Protein AF-A0A820NPX2-F1 (afdb_monomer_lite)

Structure (mmCIF, N/CA/C/O backbone):
data_AF-A0A820NPX2-F1
#
_entry.id   AF-A0A820NPX2-F1
#
loop_
_atom_site.group_PDB
_atom_site.id
_atom_site.type_symbol
_atom_site.label_atom_id
_atom_site.label_alt_id
_atom_site.label_comp_id
_atom_site.label_asym_id
_atom_site.label_entity_id
_atom_site.label_seq_id
_atom_site.pdbx_PDB_ins_code
_atom_site.Cartn_x
_atom_site.Cartn_y
_atom_site.Cartn_z
_atom_site.occupancy
_atom_site.B_iso_or_equiv
_atom_site.auth_seq_id
_atom_site.auth_comp_id
_atom_site.auth_asym_id
_atom_site.auth_atom_id
_atom_site.pdbx_PDB_model_num
ATOM 1 N N . ASN A 1 1 ? 6.666 26.704 -26.214 1.00 45.22 1 ASN A N 1
ATOM 2 C CA . ASN A 1 1 ? 6.134 25.752 -25.220 1.00 45.22 1 ASN A CA 1
ATOM 3 C C . ASN A 1 1 ? 7.301 25.053 -24.553 1.00 45.22 1 ASN A C 1
ATOM 5 O O . ASN A 1 1 ? 7.850 24.128 -25.133 1.00 45.22 1 ASN A O 1
ATOM 9 N N . PHE A 1 2 ? 7.759 25.578 -23.415 1.00 45.62 2 PHE A N 1
ATOM 10 C CA . PHE A 1 2 ? 8.745 24.890 -22.583 1.00 45.62 2 PHE A CA 1
ATOM 11 C C . PHE A 1 2 ? 7.984 23.831 -21.792 1.00 45.62 2 PHE A C 1
ATOM 13 O O . PHE A 1 2 ? 7.270 24.177 -20.856 1.00 45.62 2 PHE A O 1
ATOM 20 N N . ILE A 1 3 ? 8.093 22.574 -22.220 1.00 51.88 3 ILE A N 1
ATOM 21 C CA . ILE A 1 3 ? 7.726 21.430 -21.384 1.00 51.88 3 ILE A CA 1
ATOM 22 C C . ILE A 1 3 ? 8.635 21.527 -20.160 1.00 51.88 3 ILE A C 1
ATOM 24 O O . ILE A 1 3 ? 9.859 21.629 -20.308 1.00 51.88 3 ILE A O 1
ATOM 28 N N . SER A 1 4 ? 8.053 21.623 -18.966 1.00 59.66 4 SER A N 1
ATOM 29 C CA . SER A 1 4 ? 8.879 21.729 -17.762 1.00 59.66 4 SER A CA 1
ATOM 30 C C . SER A 1 4 ? 9.657 20.422 -17.602 1.00 59.66 4 SER A C 1
ATOM 32 O O . SER A 1 4 ? 9.146 19.352 -17.919 1.00 59.66 4 SER A O 1
ATOM 34 N N . THR A 1 5 ? 10.887 20.468 -17.096 1.00 59.00 5 THR A N 1
ATOM 35 C CA . THR A 1 5 ? 11.723 19.271 -16.888 1.00 59.00 5 THR A CA 1
ATOM 36 C C . THR A 1 5 ? 11.012 18.180 -16.075 1.00 59.00 5 THR A C 1
ATOM 38 O O . THR A 1 5 ? 11.326 17.003 -16.223 1.00 59.00 5 THR A O 1
ATOM 41 N N . ASN A 1 6 ? 10.022 18.562 -15.261 1.00 60.56 6 ASN A N 1
ATOM 42 C CA . ASN A 1 6 ? 9.183 17.648 -14.495 1.00 60.56 6 ASN A CA 1
ATOM 43 C C . ASN A 1 6 ? 8.209 16.846 -15.373 1.00 60.56 6 ASN A C 1
ATOM 45 O O . ASN A 1 6 ? 7.972 15.685 -15.079 1.00 60.56 6 ASN A O 1
ATOM 49 N N . GLU A 1 7 ? 7.670 17.413 -16.454 1.00 63.53 7 GLU A N 1
ATOM 50 C CA . GLU A 1 7 ? 6.720 16.712 -17.336 1.00 63.53 7 GLU A CA 1
ATOM 51 C C . GLU A 1 7 ? 7.394 15.566 -18.105 1.00 63.53 7 GLU A C 1
ATOM 53 O O . GLU A 1 7 ? 6.842 14.472 -18.160 1.00 63.53 7 GLU A O 1
ATOM 58 N N . ILE A 1 8 ? 8.627 15.769 -18.587 1.00 65.81 8 ILE A N 1
ATOM 59 C CA . ILE A 1 8 ? 9.428 14.715 -19.246 1.00 65.81 8 ILE A CA 1
ATOM 60 C C . ILE A 1 8 ? 9.759 13.584 -18.261 1.00 65.81 8 ILE A C 1
ATOM 62 O O . ILE A 1 8 ? 9.750 12.407 -18.619 1.00 65.81 8 ILE A O 1
ATOM 66 N N . LEU A 1 9 ? 10.044 13.936 -17.002 1.00 66.44 9 LEU A N 1
ATOM 67 C CA . LEU A 1 9 ? 10.289 12.957 -15.945 1.00 66.44 9 LEU A CA 1
ATOM 68 C C . LEU A 1 9 ? 9.032 12.135 -15.639 1.00 66.44 9 LEU A C 1
ATOM 70 O O . LEU A 1 9 ? 9.148 10.929 -15.465 1.00 66.44 9 LEU A O 1
ATOM 74 N N . TYR A 1 10 ? 7.845 12.742 -15.600 1.00 68.81 10 TYR A N 1
ATOM 75 C CA . TYR A 1 10 ? 6.609 11.992 -15.361 1.00 68.81 10 TYR A CA 1
ATOM 76 C C . TYR A 1 10 ? 6.243 11.070 -16.528 1.00 68.81 10 TYR A C 1
ATOM 78 O O . TYR A 1 10 ? 5.823 9.945 -16.281 1.00 68.81 10 TYR A O 1
ATOM 86 N N . GLU A 1 11 ? 6.475 11.490 -17.773 1.00 70.38 11 GLU A N 1
ATOM 87 C CA . GLU A 1 11 ? 6.204 10.669 -18.961 1.00 70.38 11 GLU A CA 1
ATOM 88 C C . GLU A 1 11 ? 7.077 9.402 -18.997 1.00 70.38 11 GLU A C 1
ATOM 90 O O . GLU A 1 11 ? 6.559 8.292 -19.109 1.00 70.38 11 GLU A O 1
ATOM 95 N N . TYR A 1 12 ? 8.391 9.539 -18.777 1.00 71.12 12 TYR A N 1
ATOM 96 C CA . TYR A 1 12 ? 9.297 8.384 -18.708 1.00 71.12 12 TYR A CA 1
ATOM 97 C C . TYR A 1 12 ? 8.956 7.439 -17.549 1.00 71.12 12 TYR A C 1
ATOM 99 O O . TYR A 1 12 ? 9.181 6.232 -17.608 1.00 71.12 12 TYR A O 1
ATOM 107 N N . VAL A 1 13 ? 8.419 7.979 -16.459 1.00 71.44 13 VAL A N 1
ATOM 108 C CA . VAL A 1 13 ? 8.128 7.182 -15.273 1.00 71.44 13 VAL A CA 1
ATOM 109 C C . VAL A 1 13 ? 6.762 6.485 -15.355 1.00 71.44 13 VAL A C 1
ATOM 111 O O . VAL A 1 13 ? 6.620 5.366 -14.852 1.00 71.44 13 VAL A O 1
ATOM 114 N N . ASP A 1 14 ? 5.793 7.047 -16.080 1.00 80.56 14 ASP A N 1
ATOM 115 C CA . ASP A 1 14 ? 4.558 6.339 -16.438 1.00 80.56 14 ASP A CA 1
ATOM 116 C C . ASP A 1 14 ? 4.869 5.075 -17.276 1.00 80.56 14 ASP A C 1
ATOM 118 O O . ASP A 1 14 ? 4.277 4.015 -17.035 1.00 80.56 14 ASP A O 1
ATOM 122 N N . GLU A 1 15 ? 5.868 5.122 -18.171 1.00 84.06 15 GLU A N 1
ATOM 123 C CA . GLU A 1 15 ? 6.341 3.945 -18.927 1.00 84.06 15 GLU A CA 1
ATOM 124 C C . GLU A 1 15 ? 6.928 2.846 -18.029 1.00 84.06 15 GLU A C 1
ATOM 126 O O . GLU A 1 15 ? 6.789 1.655 -18.321 1.00 84.06 15 GLU A O 1
ATOM 131 N N . LEU A 1 16 ? 7.554 3.223 -16.911 1.00 86.75 16 LEU A N 1
ATOM 132 C CA . LEU A 1 16 ? 8.150 2.276 -15.964 1.00 86.75 16 LEU A CA 1
ATOM 133 C C . LEU A 1 16 ? 7.138 1.677 -14.981 1.00 86.75 16 LEU A C 1
ATOM 135 O O . LEU A 1 16 ? 7.416 0.652 -14.350 1.00 86.75 16 LEU A O 1
ATOM 139 N N . THR A 1 17 ? 5.953 2.274 -14.864 1.00 91.25 17 THR A N 1
ATOM 140 C CA . THR A 1 17 ? 4.945 1.880 -13.872 1.00 91.25 17 THR A CA 1
ATOM 141 C C . THR A 1 17 ? 4.537 0.400 -13.961 1.00 91.25 17 THR A C 1
ATOM 143 O O . THR A 1 17 ? 4.468 -0.239 -12.910 1.00 91.25 17 THR A O 1
ATOM 146 N N . PRO A 1 18 ? 4.341 -0.221 -15.145 1.00 95.31 18 PRO A N 1
ATOM 147 C CA . PRO A 1 18 ? 4.048 -1.655 -15.236 1.00 95.31 18 PRO A CA 1
ATOM 148 C C . PRO A 1 18 ? 5.120 -2.544 -14.592 1.00 95.31 18 PRO A C 1
ATOM 150 O O . PRO A 1 18 ? 4.787 -3.522 -13.923 1.00 95.31 18 PRO A O 1
ATOM 153 N N . PHE A 1 19 ? 6.400 -2.192 -14.748 1.00 95.69 19 PHE A N 1
ATOM 154 C CA . PHE A 1 19 ? 7.512 -2.949 -14.168 1.00 95.69 19 PHE A CA 1
ATOM 155 C C . PHE A 1 19 ? 7.578 -2.777 -12.650 1.00 95.69 19 PHE A C 1
ATOM 157 O O . PHE A 1 19 ? 7.831 -3.741 -11.931 1.00 95.69 19 PHE A O 1
ATOM 164 N N . LEU A 1 20 ? 7.289 -1.573 -12.147 1.00 95.44 20 LEU A N 1
ATOM 165 C CA . LEU A 1 20 ? 7.176 -1.321 -10.708 1.00 95.44 20 LEU A CA 1
ATOM 166 C C . LEU A 1 20 ? 6.012 -2.107 -10.094 1.00 95.44 20 LEU A C 1
ATOM 168 O O . LEU A 1 20 ? 6.165 -2.727 -9.046 1.00 95.44 20 LEU A O 1
ATOM 172 N N . VAL A 1 21 ? 4.869 -2.147 -10.779 1.00 97.38 21 VAL A N 1
ATOM 173 C CA . VAL A 1 21 ? 3.705 -2.941 -10.371 1.00 97.38 21 VAL A CA 1
ATOM 174 C C . VAL A 1 21 ? 4.022 -4.438 -10.365 1.00 97.38 21 VAL A C 1
ATOM 176 O O . VAL A 1 21 ? 3.612 -5.149 -9.448 1.00 97.38 21 VAL A O 1
ATOM 179 N N . GLN A 1 22 ? 4.782 -4.930 -11.344 1.00 97.69 22 GLN A N 1
ATOM 180 C CA . GLN A 1 22 ? 5.257 -6.313 -11.349 1.00 97.69 22 GLN A CA 1
ATOM 181 C C . GLN A 1 22 ? 6.190 -6.593 -10.161 1.00 97.69 22 GLN A C 1
ATOM 183 O O . GLN A 1 22 ? 6.047 -7.626 -9.505 1.00 97.69 22 GLN A O 1
ATOM 188 N N . ALA A 1 23 ? 7.095 -5.663 -9.850 1.00 98.06 23 ALA A N 1
ATOM 189 C CA . ALA A 1 23 ? 8.059 -5.781 -8.759 1.00 98.06 23 ALA A CA 1
ATOM 190 C C . ALA A 1 23 ? 7.417 -5.840 -7.359 1.00 98.06 23 ALA A C 1
ATOM 192 O O . ALA A 1 23 ? 8.061 -6.308 -6.422 1.00 98.06 23 ALA A O 1
ATOM 193 N N . LEU A 1 24 ? 6.139 -5.467 -7.205 1.00 98.31 24 LEU A N 1
ATOM 194 C CA . LEU A 1 24 ? 5.373 -5.723 -5.974 1.00 98.31 24 LEU A CA 1
ATOM 195 C C . LEU A 1 24 ? 5.217 -7.219 -5.659 1.00 98.31 24 LEU A C 1
ATOM 197 O O . LEU A 1 24 ? 4.908 -7.565 -4.528 1.00 98.31 24 LEU A O 1
ATOM 201 N N . ASN A 1 25 ? 5.441 -8.108 -6.629 1.00 97.75 25 ASN A N 1
ATOM 202 C CA . ASN A 1 25 ? 5.366 -9.561 -6.451 1.00 97.75 25 ASN A CA 1
ATOM 203 C C . ASN A 1 25 ? 6.749 -10.228 -6.461 1.00 97.75 25 ASN A C 1
ATOM 205 O O . ASN A 1 25 ? 6.849 -11.445 -6.617 1.00 97.75 25 ASN A O 1
ATOM 209 N N . ASP A 1 26 ? 7.826 -9.447 -6.343 1.00 98.44 26 ASP A N 1
ATOM 210 C CA . ASP A 1 26 ? 9.179 -9.991 -6.329 1.00 98.44 26 ASP A CA 1
ATOM 211 C C . ASP A 1 26 ? 9.412 -10.873 -5.090 1.00 98.44 26 ASP A C 1
ATOM 213 O O . ASP A 1 26 ? 8.884 -10.619 -4.003 1.00 98.44 26 ASP A O 1
ATOM 217 N N . THR A 1 27 ? 10.226 -11.917 -5.234 1.00 97.38 27 THR A N 1
ATOM 218 C CA . THR A 1 27 ? 10.553 -12.830 -4.131 1.00 97.38 27 THR A CA 1
ATOM 219 C C . THR A 1 27 ? 11.389 -12.142 -3.050 1.00 97.38 27 THR A C 1
ATOM 221 O O . THR 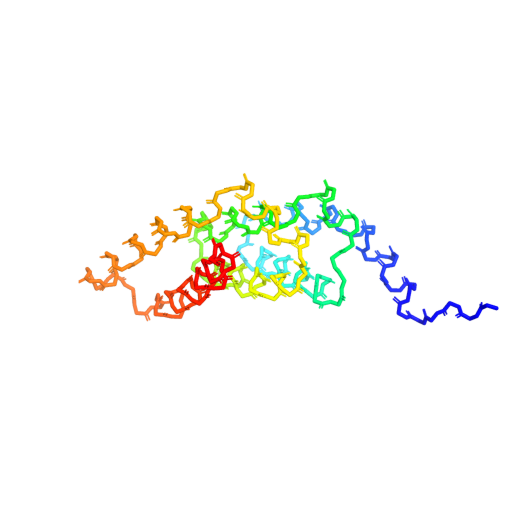A 1 27 ? 11.312 -12.508 -1.876 1.00 97.38 27 THR A O 1
ATOM 224 N N . ILE A 1 28 ? 12.141 -11.103 -3.415 1.00 97.88 28 ILE A N 1
ATOM 225 C CA . ILE A 1 28 ? 13.003 -10.336 -2.526 1.00 97.88 28 ILE A CA 1
ATOM 226 C C . ILE A 1 28 ? 12.204 -9.173 -1.929 1.00 97.88 28 ILE A C 1
ATOM 228 O O . ILE A 1 28 ? 11.849 -8.214 -2.614 1.00 97.88 28 ILE A O 1
ATOM 232 N N . SER A 1 29 ? 11.997 -9.199 -0.610 1.00 97.69 29 SER A N 1
ATOM 233 C CA . SER A 1 29 ? 11.268 -8.150 0.124 1.00 97.69 29 SER A CA 1
ATOM 234 C C . SER A 1 29 ? 11.843 -6.754 -0.091 1.00 97.69 29 SER A C 1
ATOM 236 O O . SER A 1 29 ? 11.095 -5.798 -0.268 1.00 97.69 29 SER A O 1
ATOM 238 N N . LYS A 1 30 ? 13.172 -6.632 -0.189 1.00 97.75 30 LYS A N 1
ATOM 239 C CA . LYS A 1 30 ? 13.826 -5.358 -0.506 1.00 97.75 30 LYS A CA 1
ATOM 240 C C . LYS A 1 30 ? 13.373 -4.793 -1.855 1.00 97.75 30 LYS A C 1
ATOM 242 O O . LYS A 1 30 ? 13.174 -3.586 -1.941 1.00 97.75 30 LYS A O 1
ATOM 247 N N . ILE A 1 31 ? 13.190 -5.626 -2.882 1.00 97.88 31 ILE A N 1
ATOM 248 C CA . ILE A 1 31 ? 12.697 -5.174 -4.192 1.00 97.88 31 ILE A CA 1
ATOM 249 C C . ILE A 1 31 ? 11.253 -4.687 -4.060 1.00 97.88 31 ILE A C 1
ATOM 251 O O . ILE A 1 31 ? 10.957 -3.576 -4.500 1.00 97.88 31 ILE A O 1
ATOM 255 N N . ARG A 1 32 ? 10.395 -5.437 -3.356 1.00 98.31 32 ARG A N 1
ATOM 256 C CA . ARG A 1 32 ? 9.012 -5.016 -3.080 1.00 98.31 32 ARG A CA 1
ATOM 257 C C . ARG A 1 32 ? 8.953 -3.677 -2.341 1.00 98.31 32 ARG A C 1
ATOM 259 O O . ARG A 1 32 ? 8.261 -2.769 -2.787 1.00 98.31 32 ARG A O 1
ATOM 266 N N . SER A 1 33 ? 9.749 -3.489 -1.285 1.00 97.69 33 SER A N 1
ATOM 267 C CA . SER A 1 33 ? 9.851 -2.209 -0.565 1.00 97.69 33 SER A CA 1
ATOM 268 C C . SER A 1 33 ? 10.278 -1.045 -1.464 1.00 97.69 33 SER A C 1
ATOM 270 O O . SER A 1 33 ? 9.798 0.075 -1.287 1.00 97.69 33 SER A O 1
ATOM 272 N N . HIS A 1 34 ? 11.200 -1.276 -2.406 1.00 96.94 34 HIS A N 1
ATOM 273 C CA . HIS A 1 34 ? 11.613 -0.234 -3.351 1.00 96.94 34 HIS A CA 1
ATOM 274 C C . HIS A 1 34 ? 10.482 0.077 -4.327 1.00 96.94 34 HIS A C 1
ATOM 276 O O . HIS A 1 34 ? 10.180 1.248 -4.524 1.00 96.94 34 HIS A O 1
ATOM 282 N N . ALA A 1 35 ? 9.805 -0.942 -4.859 1.00 97.50 35 ALA A N 1
ATOM 283 C CA . ALA A 1 35 ? 8.656 -0.765 -5.737 1.00 97.50 35 ALA A CA 1
ATOM 284 C C . ALA A 1 35 ? 7.534 0.042 -5.061 1.00 97.50 35 ALA A C 1
ATOM 286 O O . ALA A 1 35 ? 7.072 1.027 -5.634 1.00 97.50 35 ALA A O 1
ATOM 287 N N . VAL A 1 36 ? 7.167 -0.305 -3.821 1.00 98.06 36 VAL A N 1
ATOM 288 C CA . VAL A 1 36 ? 6.187 0.440 -3.009 1.00 98.06 36 VAL A CA 1
ATOM 289 C C . VAL A 1 36 ? 6.589 1.910 -2.871 1.00 98.06 36 VAL A C 1
ATOM 291 O O . VAL A 1 36 ? 5.805 2.800 -3.197 1.00 98.06 36 VAL A O 1
ATOM 294 N N . ASN A 1 37 ? 7.824 2.185 -2.440 1.00 95.31 37 ASN A N 1
ATOM 295 C CA . ASN A 1 37 ? 8.296 3.557 -2.243 1.00 95.31 37 ASN A CA 1
ATOM 296 C C . ASN A 1 37 ? 8.366 4.351 -3.548 1.00 95.31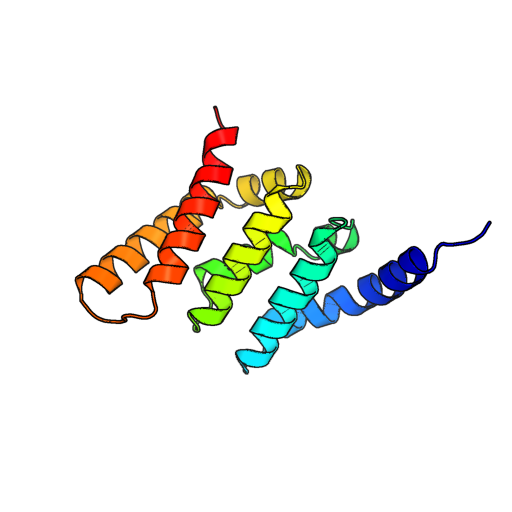 37 ASN A C 1
ATOM 298 O O . ASN A 1 37 ? 8.010 5.529 -3.566 1.00 95.31 37 ASN A O 1
ATOM 302 N N . THR A 1 38 ? 8.816 3.728 -4.639 1.00 93.75 38 THR A N 1
ATOM 303 C CA . THR A 1 38 ? 8.858 4.381 -5.946 1.00 93.75 38 THR A CA 1
ATOM 304 C C . THR A 1 38 ? 7.448 4.721 -6.404 1.00 93.75 38 THR A C 1
ATOM 306 O O . THR A 1 38 ? 7.211 5.880 -6.711 1.00 93.75 38 THR A O 1
ATOM 309 N N . LEU A 1 39 ? 6.495 3.784 -6.357 1.00 94.62 39 LEU A N 1
ATOM 310 C CA . LEU A 1 39 ? 5.090 4.053 -6.693 1.00 94.62 39 LEU A CA 1
ATOM 311 C C . LEU A 1 39 ? 4.497 5.175 -5.829 1.00 94.62 39 LEU A C 1
ATOM 313 O O . LEU A 1 39 ? 3.831 6.070 -6.350 1.00 94.62 39 LEU A O 1
ATOM 317 N N . GLY A 1 40 ? 4.800 5.187 -4.530 1.00 92.81 40 GLY A N 1
ATOM 318 C CA . GLY A 1 40 ? 4.379 6.261 -3.635 1.00 92.81 40 GLY A CA 1
ATOM 319 C C . GLY A 1 40 ? 4.998 7.618 -3.960 1.00 92.81 40 GLY A C 1
ATOM 320 O O . GLY A 1 40 ? 4.325 8.641 -3.858 1.00 92.81 40 GLY A O 1
ATOM 321 N N . PHE A 1 41 ? 6.254 7.649 -4.409 1.00 90.88 41 PHE A N 1
ATOM 322 C CA . PHE A 1 41 ? 6.884 8.875 -4.895 1.00 90.88 41 PHE A CA 1
ATOM 323 C C . PHE A 1 41 ? 6.159 9.436 -6.127 1.00 90.88 41 PHE A C 1
ATOM 325 O O . PHE A 1 41 ? 5.990 10.651 -6.217 1.00 90.88 41 PHE A O 1
ATOM 332 N N . LEU A 1 42 ? 5.673 8.575 -7.027 1.00 88.75 42 LEU A N 1
ATOM 333 C CA . LEU A 1 42 ? 4.887 9.005 -8.193 1.00 88.75 42 LEU A CA 1
ATOM 334 C C . LEU A 1 42 ? 3.545 9.576 -7.765 1.00 88.75 42 LEU A C 1
ATOM 336 O O . LEU A 1 42 ? 3.197 10.703 -8.117 1.00 88.75 42 LEU A O 1
ATOM 340 N N . ALA A 1 43 ? 2.839 8.831 -6.918 1.00 89.50 43 ALA A N 1
ATOM 341 C CA . ALA A 1 43 ? 1.529 9.226 -6.438 1.00 89.50 43 ALA A CA 1
ATOM 342 C C . ALA A 1 43 ? 1.572 10.456 -5.514 1.00 89.50 43 ALA A C 1
ATOM 344 O O . ALA A 1 43 ? 0.554 11.120 -5.344 1.00 89.50 43 ALA A O 1
ATOM 345 N N . ARG A 1 44 ? 2.728 10.814 -4.934 1.00 85.44 44 ARG A N 1
ATOM 346 C CA . ARG A 1 44 ? 2.868 11.976 -4.038 1.00 85.44 44 ARG A CA 1
ATOM 347 C C . ARG A 1 44 ? 2.433 13.284 -4.689 1.00 85.44 44 ARG A C 1
ATOM 349 O O . ARG A 1 44 ? 1.807 14.106 -4.025 1.00 85.44 44 ARG A O 1
ATOM 356 N N . TYR A 1 45 ? 2.817 13.499 -5.943 1.00 81.31 45 TYR A N 1
ATOM 357 C CA . TYR A 1 45 ? 2.554 14.756 -6.643 1.00 81.31 45 TYR A CA 1
ATOM 358 C C . TYR A 1 45 ? 1.272 14.689 -7.464 1.00 81.31 45 TYR A C 1
ATOM 360 O O . TYR A 1 45 ? 0.509 15.652 -7.491 1.00 81.31 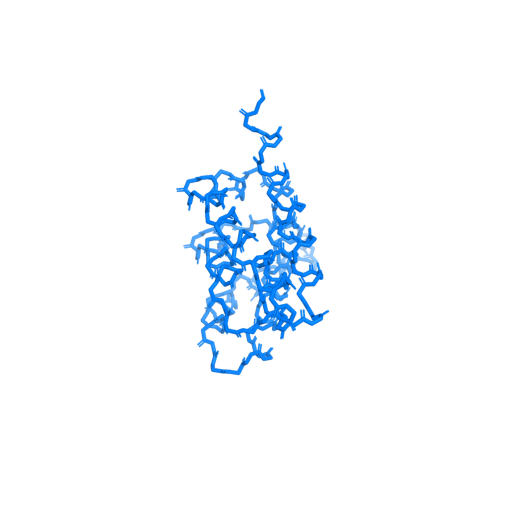45 TYR A O 1
ATOM 368 N N . ARG A 1 46 ? 1.030 13.552 -8.120 1.00 84.38 46 ARG A N 1
ATOM 369 C CA . ARG A 1 46 ? -0.149 13.324 -8.949 1.00 84.38 46 ARG A CA 1
ATOM 370 C C . ARG A 1 46 ? -0.441 11.835 -9.003 1.00 84.38 46 ARG A C 1
ATOM 372 O O . ARG A 1 46 ? 0.416 11.050 -9.399 1.00 84.38 46 ARG A O 1
ATOM 379 N N . LEU A 1 47 ? -1.674 11.459 -8.692 1.00 87.00 47 LEU A N 1
ATOM 380 C CA . LEU A 1 47 ? -2.179 10.146 -9.059 1.00 87.00 47 LEU A CA 1
ATOM 381 C C . LEU A 1 47 ? -2.468 10.150 -10.569 1.00 87.00 47 LEU A C 1
ATOM 383 O O . LEU A 1 47 ? -3.497 10.659 -11.001 1.00 87.00 47 LEU A O 1
ATOM 387 N N . SER A 1 48 ? -1.510 9.707 -11.390 1.00 90.12 48 SER A N 1
ATOM 388 C CA . SER A 1 48 ? -1.689 9.695 -12.846 1.00 90.12 48 SER A CA 1
ATOM 389 C C . SER A 1 48 ? -2.755 8.675 -13.258 1.00 90.12 48 SER A C 1
ATOM 391 O O . SER A 1 48 ? -2.952 7.662 -12.584 1.00 90.12 48 SER A O 1
ATOM 393 N N . GLU A 1 49 ? -3.409 8.912 -14.399 1.00 90.88 49 GLU A N 1
ATOM 394 C CA . GLU A 1 49 ? -4.330 7.940 -15.010 1.00 90.88 49 GLU A CA 1
ATOM 395 C C . GLU A 1 49 ? -3.656 6.576 -15.163 1.00 90.88 49 GLU A C 1
ATOM 397 O O . GLU A 1 49 ? -4.265 5.549 -14.888 1.00 90.88 49 GLU A O 1
ATOM 402 N N . ARG A 1 50 ? -2.355 6.562 -15.479 1.00 92.56 50 ARG A N 1
ATOM 403 C CA . ARG A 1 50 ? -1.580 5.333 -15.603 1.00 92.56 50 ARG A CA 1
ATOM 404 C C . ARG A 1 50 ? -1.501 4.534 -14.302 1.00 92.56 50 ARG A C 1
ATOM 406 O O . ARG A 1 50 ? -1.628 3.310 -14.333 1.00 92.56 50 ARG A O 1
ATOM 413 N N . LEU A 1 51 ? -1.302 5.200 -13.162 1.00 93.69 51 LEU A N 1
ATOM 414 C CA . LEU A 1 51 ? -1.304 4.539 -11.852 1.00 93.69 51 LEU A CA 1
ATOM 415 C C . LEU A 1 51 ? -2.689 3.947 -11.528 1.00 93.69 51 LEU A C 1
ATOM 417 O O . LEU A 1 51 ? -2.769 2.863 -10.949 1.00 93.69 51 LEU A O 1
ATOM 421 N N . ILE A 1 52 ? -3.762 4.636 -11.928 1.00 94.94 52 ILE A N 1
ATOM 422 C CA . ILE A 1 52 ? -5.153 4.198 -11.732 1.00 94.94 52 ILE A CA 1
ATOM 423 C C . ILE A 1 52 ? -5.476 2.998 -12.630 1.00 94.94 52 ILE A C 1
ATOM 425 O O . ILE A 1 52 ? -5.938 1.973 -12.141 1.00 94.94 52 ILE A O 1
ATOM 429 N N . GLU A 1 53 ? -5.164 3.069 -13.926 1.00 95.12 53 GLU A N 1
ATOM 430 C CA . GLU A 1 53 ? -5.350 1.967 -14.883 1.00 95.12 53 GLU A CA 1
ATOM 431 C C . GLU A 1 53 ? -4.654 0.679 -14.431 1.00 95.12 53 GLU A C 1
ATOM 433 O O . GLU A 1 53 ? -5.165 -0.428 -14.618 1.00 95.12 53 GLU A O 1
ATOM 438 N N . LEU A 1 54 ? -3.470 0.822 -13.831 1.00 96.50 54 LEU A N 1
ATOM 439 C CA . LEU A 1 54 ? -2.676 -0.290 -13.318 1.00 96.50 54 LEU A CA 1
ATOM 440 C C . LEU A 1 54 ? -3.067 -0.720 -11.899 1.00 96.50 54 LEU A C 1
ATOM 442 O O . LEU A 1 54 ? -2.439 -1.634 -11.352 1.00 96.50 54 LEU A O 1
ATOM 446 N N . LYS A 1 55 ? -4.120 -0.122 -11.334 1.00 97.38 55 LYS A N 1
ATOM 447 C CA . LYS A 1 55 ? -4.701 -0.463 -10.032 1.00 97.38 55 LYS A CA 1
ATOM 448 C C . LYS A 1 55 ? -3.707 -0.365 -8.881 1.00 97.38 55 LYS A C 1
ATOM 450 O O . LYS A 1 55 ? -3.584 -1.268 -8.051 1.00 97.38 55 LYS A O 1
ATOM 455 N N . VAL A 1 56 ? -2.882 0.679 -8.900 1.00 97.38 56 VAL A N 1
ATOM 456 C CA . VAL A 1 56 ? -1.818 0.858 -7.907 1.00 97.38 56 VAL A CA 1
ATOM 457 C C . VAL A 1 56 ? -2.372 1.031 -6.486 1.00 97.38 56 VAL A C 1
ATOM 459 O O . VAL A 1 56 ? -1.853 0.337 -5.610 1.00 97.38 56 VAL A O 1
ATOM 462 N N . PRO A 1 57 ? -3.410 1.854 -6.216 1.00 97.62 57 PRO A N 1
ATOM 463 C CA . PRO A 1 57 ? -4.011 1.927 -4.881 1.00 97.62 57 PRO A CA 1
ATOM 464 C C . PRO A 1 57 ? -4.460 0.556 -4.349 1.00 97.62 57 PRO A C 1
ATOM 466 O O . PRO A 1 57 ? -4.121 0.179 -3.230 1.00 97.62 57 PRO A O 1
ATOM 469 N N . GLU A 1 58 ? -5.156 -0.229 -5.171 1.00 98.19 58 GLU A N 1
ATOM 470 C CA . GLU A 1 58 ? -5.694 -1.539 -4.800 1.00 98.19 58 GLU A CA 1
ATOM 471 C C . GLU A 1 58 ? -4.580 -2.551 -4.534 1.00 98.19 58 GLU A C 1
ATOM 473 O O . GLU A 1 58 ? -4.613 -3.291 -3.554 1.00 98.19 58 GLU A O 1
ATOM 478 N N . LYS A 1 59 ? -3.549 -2.562 -5.383 1.00 98.50 59 LYS A N 1
ATOM 479 C CA . LYS A 1 59 ? -2.397 -3.453 -5.207 1.00 98.50 59 LYS A CA 1
ATOM 480 C C . LYS A 1 59 ? -1.600 -3.109 -3.960 1.00 98.50 59 LYS A C 1
ATOM 482 O O . LYS A 1 59 ? -1.128 -4.013 -3.280 1.00 98.50 59 LYS A O 1
ATOM 487 N N . LEU A 1 60 ? -1.440 -1.824 -3.651 1.00 98.44 60 LEU A N 1
ATOM 488 C CA . LEU A 1 60 ? -0.774 -1.399 -2.423 1.00 98.44 60 LEU A CA 1
ATOM 489 C C . LEU A 1 60 ? -1.603 -1.744 -1.183 1.00 98.44 60 LEU A C 1
ATOM 491 O O . LEU A 1 60 ? -1.019 -2.122 -0.173 1.00 98.44 60 LEU A O 1
ATOM 495 N N . LEU A 1 61 ? -2.935 -1.696 -1.265 1.00 98.56 61 LEU A N 1
ATOM 496 C CA . LEU A 1 61 ? -3.815 -2.208 -0.212 1.00 98.56 61 LEU A CA 1
ATOM 497 C C . LEU A 1 61 ? -3.618 -3.713 -0.002 1.00 98.56 61 LEU A C 1
ATOM 499 O O . LEU A 1 61 ? -3.474 -4.162 1.133 1.00 98.56 61 LEU A O 1
ATOM 503 N N . ASP A 1 62 ? -3.538 -4.492 -1.080 1.00 98.31 62 ASP A N 1
ATOM 504 C CA . ASP A 1 62 ? -3.275 -5.926 -0.971 1.00 98.31 62 ASP A CA 1
ATOM 505 C C . ASP A 1 62 ? -1.884 -6.212 -0.374 1.00 98.31 62 ASP A C 1
ATOM 507 O O . ASP A 1 62 ? -1.764 -7.115 0.454 1.00 98.31 62 ASP A O 1
ATOM 511 N N . VAL A 1 63 ? -0.857 -5.425 -0.722 1.00 98.50 63 VAL A N 1
ATOM 512 C CA . VAL A 1 63 ? 0.485 -5.511 -0.112 1.00 98.50 63 VAL A CA 1
ATOM 513 C C . VAL A 1 63 ? 0.434 -5.160 1.376 1.00 98.50 63 VAL A C 1
ATOM 515 O O . VAL A 1 63 ? 0.972 -5.905 2.191 1.00 98.50 63 VAL A O 1
ATOM 518 N N . ALA A 1 64 ? -0.244 -4.076 1.758 1.00 97.94 64 ALA A N 1
ATOM 519 C CA . ALA A 1 64 ? -0.398 -3.690 3.159 1.00 97.94 64 ALA A CA 1
ATOM 520 C C . ALA A 1 64 ? -1.044 -4.813 3.989 1.00 97.94 64 ALA A C 1
ATOM 522 O O . ALA A 1 64 ? -0.563 -5.152 5.068 1.00 97.94 64 ALA A O 1
ATOM 523 N N . CYS A 1 65 ? -2.091 -5.445 3.459 1.00 97.06 65 CYS A N 1
ATOM 524 C CA . CYS A 1 65 ? -2.830 -6.480 4.174 1.00 97.06 65 CYS A CA 1
ATOM 525 C C . CYS A 1 65 ? -2.150 -7.857 4.187 1.00 97.06 65 CYS A C 1
ATOM 527 O O . CYS A 1 65 ? -2.393 -8.620 5.120 1.00 97.06 65 CYS A O 1
ATOM 529 N N . HIS A 1 66 ? -1.335 -8.200 3.182 1.00 96.75 66 HIS A N 1
ATOM 530 C CA . HIS A 1 66 ? -0.932 -9.598 2.962 1.00 96.75 66 HIS A CA 1
ATOM 531 C C . HIS A 1 66 ? 0.558 -9.829 2.695 1.00 96.75 66 HIS A C 1
ATOM 533 O O . HIS A 1 66 ? 0.949 -10.982 2.490 1.00 96.75 66 HIS A O 1
ATOM 539 N N . ASP A 1 67 ? 1.406 -8.794 2.658 1.00 97.56 67 ASP A N 1
ATOM 540 C CA . ASP A 1 67 ? 2.841 -9.037 2.501 1.00 97.56 67 ASP A CA 1
ATOM 541 C C . ASP A 1 67 ? 3.384 -9.852 3.684 1.00 97.56 67 ASP A C 1
ATOM 543 O O . ASP A 1 67 ? 2.989 -9.686 4.833 1.00 97.56 67 ASP A O 1
ATOM 547 N N . THR A 1 68 ? 4.320 -10.750 3.391 1.00 93.81 68 THR A N 1
ATOM 548 C CA . THR A 1 68 ? 4.955 -11.607 4.400 1.00 93.81 68 THR A CA 1
ATOM 549 C C . THR A 1 68 ? 5.943 -10.857 5.291 1.00 93.81 68 THR A C 1
ATOM 551 O O . THR A 1 68 ? 6.390 -11.406 6.294 1.00 93.81 68 THR A O 1
ATOM 554 N N . HIS A 1 69 ? 6.342 -9.643 4.908 1.00 94.19 69 HIS A N 1
ATOM 555 C CA . HIS A 1 69 ? 7.308 -8.829 5.632 1.00 94.19 69 HIS A CA 1
ATOM 556 C C . HIS A 1 69 ? 6.651 -7.555 6.165 1.00 94.19 69 HIS A C 1
ATOM 558 O O . HIS A 1 69 ? 6.275 -6.676 5.388 1.00 94.19 69 HIS A O 1
ATOM 564 N N . VAL A 1 70 ? 6.640 -7.417 7.492 1.00 92.56 70 VAL A N 1
ATOM 565 C CA . VAL A 1 70 ? 6.089 -6.271 8.241 1.00 92.56 70 VAL A CA 1
ATOM 566 C C . VAL A 1 70 ? 6.560 -4.929 7.675 1.00 92.56 70 VAL A C 1
ATOM 568 O O . VAL A 1 70 ? 5.750 -4.052 7.404 1.00 92.56 70 VAL A O 1
ATOM 571 N N . THR A 1 71 ? 7.855 -4.783 7.383 1.00 93.00 71 THR A N 1
ATOM 572 C CA . THR A 1 71 ? 8.406 -3.538 6.818 1.00 93.00 71 THR A CA 1
ATOM 573 C C . THR A 1 71 ? 7.812 -3.178 5.451 1.00 93.00 71 THR A C 1
ATOM 575 O O . THR A 1 71 ? 7.664 -2.002 5.122 1.00 93.00 71 THR A O 1
ATOM 578 N N . VAL A 1 72 ? 7.478 -4.171 4.619 1.00 97.12 72 VAL A N 1
ATOM 579 C CA . VAL A 1 72 ? 6.841 -3.915 3.318 1.00 97.12 72 VAL A CA 1
ATOM 580 C C . VAL A 1 72 ? 5.394 -3.467 3.530 1.00 97.12 72 VAL A C 1
ATOM 582 O O . VAL A 1 72 ? 4.964 -2.513 2.881 1.00 97.12 72 VAL A O 1
ATOM 585 N N . GLN A 1 73 ? 4.680 -4.097 4.470 1.00 97.38 73 GLN A N 1
ATOM 586 C CA . GLN A 1 73 ? 3.322 -3.700 4.851 1.00 97.38 73 GLN A CA 1
ATOM 587 C C . GLN A 1 73 ? 3.292 -2.255 5.368 1.00 97.38 73 GLN A C 1
ATOM 589 O O . GLN A 1 73 ? 2.496 -1.447 4.898 1.00 97.38 73 GLN A O 1
ATOM 594 N N . GLU A 1 74 ? 4.220 -1.901 6.259 1.00 95.62 74 GLU A N 1
ATOM 595 C CA . GLU A 1 74 ? 4.349 -0.561 6.844 1.00 95.62 74 GLU A CA 1
ATOM 596 C C . GLU A 1 74 ? 4.588 0.504 5.766 1.00 95.62 74 GLU A C 1
ATOM 598 O O . GLU A 1 74 ? 3.939 1.552 5.745 1.00 95.62 74 GLU A O 1
ATOM 603 N N . PHE A 1 75 ? 5.479 0.230 4.808 1.00 96.44 75 PHE A N 1
ATOM 604 C CA . PHE A 1 75 ? 5.693 1.135 3.679 1.00 96.44 75 PHE A CA 1
ATOM 605 C C . PHE A 1 75 ? 4.447 1.279 2.808 1.00 96.44 75 PHE A C 1
ATOM 607 O O . PHE A 1 75 ? 4.153 2.388 2.361 1.00 96.44 75 PHE A O 1
ATOM 614 N N . ALA A 1 76 ? 3.702 0.198 2.580 1.00 98.31 76 ALA A N 1
ATOM 615 C CA . ALA A 1 76 ? 2.474 0.261 1.800 1.00 98.31 76 ALA A CA 1
ATOM 616 C C . ALA A 1 76 ? 1.408 1.116 2.504 1.00 98.31 76 ALA A C 1
ATOM 618 O O . ALA A 1 76 ? 0.836 1.996 1.862 1.00 98.31 76 ALA A O 1
ATOM 619 N N . LEU A 1 77 ? 1.221 0.962 3.820 1.00 97.81 77 LEU A N 1
ATOM 620 C CA . LEU A 1 77 ? 0.322 1.810 4.614 1.00 97.81 77 LEU A CA 1
ATOM 621 C C . LEU A 1 77 ? 0.717 3.291 4.538 1.00 97.81 77 LEU A C 1
ATOM 623 O O . LEU A 1 77 ? -0.119 4.141 4.225 1.00 97.81 77 LEU A O 1
ATOM 627 N N . ARG A 1 78 ? 2.006 3.612 4.716 1.00 96.19 78 ARG A N 1
ATOM 628 C CA . ARG A 1 78 ? 2.524 4.988 4.579 1.00 96.19 78 ARG A CA 1
ATOM 629 C C . ARG A 1 78 ? 2.247 5.598 3.215 1.00 96.19 78 ARG A C 1
ATOM 631 O O . ARG A 1 78 ? 1.944 6.790 3.115 1.00 96.19 78 ARG A O 1
ATOM 638 N N . VAL A 1 79 ? 2.413 4.810 2.157 1.00 97.19 79 VAL A N 1
ATOM 639 C CA . VAL A 1 79 ? 2.147 5.265 0.794 1.00 97.19 79 VAL A CA 1
ATOM 640 C C . VAL A 1 79 ? 0.650 5.473 0.588 1.00 97.19 79 VAL A C 1
ATOM 642 O O . VAL A 1 79 ? 0.269 6.526 0.084 1.00 97.19 79 VAL A O 1
ATOM 645 N N . LEU A 1 80 ? -0.200 4.551 1.040 1.00 97.56 80 LEU A N 1
ATOM 646 C CA . LEU A 1 80 ? -1.653 4.702 0.959 1.00 97.56 80 LEU A CA 1
ATOM 647 C C . LEU A 1 80 ? -2.129 5.968 1.680 1.00 97.56 80 LEU A C 1
ATOM 649 O O . LEU A 1 80 ? -2.874 6.745 1.088 1.00 97.56 80 LEU A O 1
ATOM 653 N N . LYS A 1 81 ? -1.611 6.266 2.880 1.00 95.25 81 LYS A N 1
ATOM 654 C CA . LYS A 1 81 ? -1.908 7.530 3.583 1.00 95.25 81 LYS A CA 1
ATOM 655 C C . LYS A 1 81 ? -1.542 8.759 2.758 1.00 95.25 81 LYS A C 1
ATOM 657 O O . LYS A 1 81 ? -2.298 9.725 2.697 1.00 95.25 81 LYS A O 1
ATOM 662 N N . GLN A 1 82 ? -0.390 8.734 2.084 1.00 93.62 82 GLN A N 1
ATOM 663 C CA . GLN A 1 82 ? -0.005 9.816 1.172 1.00 93.62 82 GLN A CA 1
ATOM 664 C C . GLN A 1 82 ? -0.967 9.924 -0.018 1.00 93.62 82 GLN A C 1
ATOM 666 O O . GLN A 1 82 ? -1.286 11.040 -0.427 1.00 93.62 82 GLN A O 1
ATOM 671 N N . MET A 1 83 ? -1.433 8.793 -0.551 1.00 94.75 83 MET A N 1
ATOM 672 C CA . MET A 1 83 ? -2.361 8.741 -1.682 1.00 94.75 83 MET A CA 1
ATOM 673 C C . MET A 1 83 ? -3.757 9.252 -1.330 1.00 94.75 83 MET A C 1
ATOM 675 O O . MET A 1 83 ? -4.371 9.879 -2.186 1.00 94.75 83 MET A O 1
ATOM 679 N N . LEU A 1 84 ? -4.223 9.098 -0.084 1.00 93.31 84 LEU A N 1
ATOM 680 C CA . LEU A 1 84 ? -5.511 9.640 0.381 1.00 93.31 84 LEU A CA 1
ATOM 681 C C . LEU A 1 84 ? -5.615 11.173 0.307 1.00 93.31 84 LEU A C 1
ATOM 683 O O . LEU A 1 84 ? -6.683 11.732 0.535 1.00 93.31 84 LEU A O 1
ATOM 687 N N . LYS A 1 85 ? -4.538 11.886 -0.040 1.00 90.81 85 LYS A N 1
ATOM 688 C CA . LYS A 1 85 ? -4.609 13.309 -0.410 1.00 90.81 85 LYS A CA 1
ATOM 689 C C . LYS A 1 85 ? -5.341 13.541 -1.737 1.00 90.81 85 LYS A C 1
ATOM 691 O O . LYS A 1 85 ? -5.769 14.662 -1.995 1.00 90.81 85 LYS A O 1
ATOM 696 N N . HIS A 1 86 ? -5.477 12.506 -2.565 1.00 92.81 86 HIS A N 1
ATOM 697 C CA . HIS A 1 86 ? -6.189 12.533 -3.841 1.00 92.81 86 HIS A CA 1
ATOM 698 C C . HIS A 1 86 ? -7.563 11.890 -3.681 1.00 92.81 86 HIS A C 1
ATOM 700 O O . HIS A 1 86 ? -7.649 10.739 -3.263 1.00 92.81 86 HIS A O 1
ATOM 706 N N . GLU A 1 87 ? -8.626 12.597 -4.065 1.00 92.19 87 GLU A N 1
ATOM 707 C CA . GLU A 1 87 ? -10.006 12.102 -3.929 1.00 92.19 87 GLU A CA 1
ATOM 708 C C . GLU A 1 87 ? -10.226 10.769 -4.657 1.00 92.19 87 GLU A C 1
ATOM 710 O O . GLU A 1 87 ? -10.744 9.823 -4.077 1.00 92.19 87 GLU A O 1
ATOM 715 N N . GLN A 1 88 ? -9.693 10.641 -5.876 1.00 94.56 88 GLN A N 1
ATOM 716 C CA . GLN A 1 88 ? -9.768 9.403 -6.659 1.00 94.56 88 GLN A CA 1
ATOM 717 C C . GLN A 1 88 ? -9.168 8.189 -5.939 1.00 94.56 88 GLN A C 1
ATOM 719 O O . GLN A 1 88 ? -9.689 7.086 -6.060 1.00 94.56 88 GLN A O 1
ATOM 724 N N . ALA A 1 89 ? -8.079 8.360 -5.176 1.00 94.81 89 ALA A N 1
ATOM 725 C CA . ALA A 1 89 ? -7.519 7.247 -4.409 1.00 94.81 89 ALA A CA 1
ATOM 726 C C . ALA A 1 89 ? -8.483 6.790 -3.309 1.00 94.81 89 ALA A C 1
ATOM 728 O O . ALA A 1 89 ? -8.561 5.597 -3.029 1.00 94.81 89 ALA A O 1
ATOM 729 N N . LYS A 1 90 ? -9.208 7.728 -2.688 1.00 93.12 90 LYS A N 1
ATOM 730 C CA . LYS A 1 90 ? -10.179 7.415 -1.637 1.00 93.12 90 LYS A CA 1
ATOM 731 C C . LYS A 1 90 ? -11.341 6.608 -2.197 1.00 93.12 90 LYS A C 1
ATOM 733 O O . LYS A 1 90 ? -11.636 5.553 -1.648 1.00 93.12 90 LYS A O 1
ATOM 738 N N . GLU A 1 91 ? -11.932 7.066 -3.301 1.00 94.75 91 GLU A N 1
ATOM 739 C CA . GLU A 1 91 ? -13.044 6.386 -3.979 1.00 94.75 91 GLU A CA 1
ATOM 740 C C . GLU A 1 91 ? -12.664 4.939 -4.327 1.00 94.75 91 GLU A C 1
ATOM 742 O O . GLU A 1 91 ? -13.345 3.997 -3.927 1.00 94.75 91 GLU A O 1
ATOM 747 N N . ILE A 1 92 ? -11.500 4.745 -4.958 1.00 96.62 92 ILE A N 1
ATOM 748 C CA . ILE A 1 92 ? -10.983 3.415 -5.314 1.00 96.62 92 ILE A CA 1
ATOM 749 C C . ILE A 1 92 ? -10.815 2.52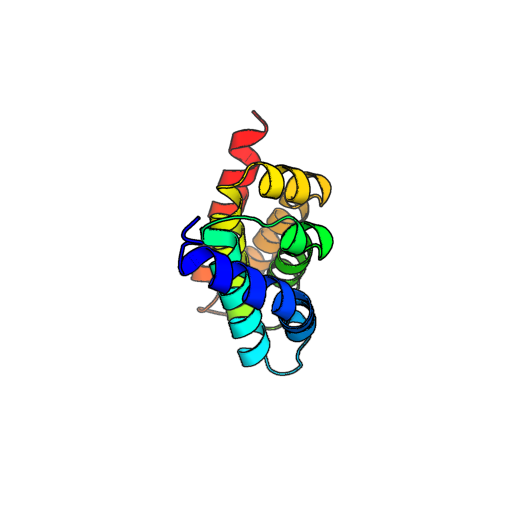0 -4.074 1.00 96.62 92 ILE A C 1
ATOM 751 O O . ILE A 1 92 ? -11.167 1.338 -4.088 1.00 96.62 92 ILE A O 1
ATOM 755 N N . LEU A 1 93 ? -10.266 3.058 -2.982 1.00 96.75 93 LEU A N 1
ATOM 756 C CA . LEU A 1 93 ? -10.048 2.288 -1.756 1.00 96.75 93 LEU A CA 1
ATOM 757 C C . LEU A 1 93 ? -11.367 1.948 -1.047 1.00 96.75 93 LEU A C 1
ATOM 759 O O . LEU A 1 93 ? -11.499 0.845 -0.512 1.00 96.75 93 LEU A O 1
ATOM 763 N N . GLN A 1 94 ? -12.357 2.840 -1.088 1.00 94.94 94 GLN A N 1
ATOM 764 C CA . GLN A 1 94 ? -13.709 2.563 -0.600 1.00 94.94 94 GLN A CA 1
ATOM 765 C C . GLN A 1 94 ? -14.370 1.442 -1.411 1.00 94.94 94 GLN A C 1
ATOM 767 O O . GLN A 1 94 ? -14.870 0.486 -0.821 1.00 94.94 94 GLN A O 1
ATOM 772 N N . GLU A 1 95 ? -14.285 1.485 -2.744 1.00 96.38 95 GLU A N 1
ATOM 773 C CA . GLU A 1 95 ? -14.783 0.418 -3.630 1.00 96.38 95 GLU A CA 1
ATOM 774 C C . GLU A 1 95 ? -14.118 -0.942 -3.359 1.00 96.38 95 GLU A C 1
ATOM 776 O O . GLU A 1 95 ? -14.715 -2.000 -3.569 1.00 96.38 95 GLU A O 1
ATOM 781 N N . CYS A 1 96 ? -12.888 -0.929 -2.842 1.00 95.62 96 CYS A N 1
ATOM 782 C CA . CYS A 1 96 ? -12.138 -2.127 -2.470 1.00 95.62 96 CYS A CA 1
ATOM 783 C C . CYS A 1 96 ? -12.414 -2.642 -1.051 1.00 95.62 96 CYS A C 1
ATOM 785 O O . CYS A 1 96 ? -11.744 -3.589 -0.619 1.00 95.62 96 CYS A O 1
ATOM 787 N N . ASN A 1 97 ? -13.362 -2.040 -0.325 1.00 96.00 97 ASN A N 1
ATOM 788 C CA . ASN A 1 97 ? -13.630 -2.299 1.092 1.00 96.00 97 ASN A CA 1
ATOM 789 C C . ASN A 1 97 ? -12.361 -2.165 1.954 1.00 96.00 97 ASN A C 1
ATOM 791 O O . ASN A 1 97 ? -12.084 -3.007 2.814 1.00 96.00 97 ASN A O 1
ATOM 795 N N . ALA A 1 98 ? -11.551 -1.128 1.703 1.00 97.00 98 ALA A N 1
ATOM 796 C CA . ALA A 1 98 ? -10.296 -0.913 2.423 1.00 97.00 98 ALA A CA 1
ATOM 797 C C . ALA A 1 98 ? -10.499 -0.833 3.939 1.00 97.00 98 ALA A C 1
ATOM 799 O O . ALA A 1 98 ? -9.709 -1.417 4.674 1.00 97.00 98 ALA A O 1
ATOM 800 N N . THR A 1 99 ? -11.575 -0.195 4.407 1.00 96.38 99 THR A N 1
ATOM 801 C CA . THR A 1 99 ? -11.895 -0.104 5.839 1.00 96.38 99 THR A CA 1
ATOM 802 C C . THR A 1 99 ? -12.040 -1.481 6.485 1.00 96.38 99 THR A C 1
ATOM 804 O O . THR A 1 99 ? -11.428 -1.726 7.522 1.00 96.38 99 THR A O 1
ATOM 807 N N . ASP A 1 100 ? -12.764 -2.413 5.861 1.00 96.38 100 ASP A N 1
ATOM 808 C CA . ASP A 1 100 ? -12.940 -3.768 6.401 1.00 96.38 100 ASP A CA 1
ATOM 809 C C . ASP A 1 100 ? -11.626 -4.554 6.375 1.00 96.38 100 ASP A C 1
ATOM 811 O O . ASP A 1 100 ? -11.253 -5.205 7.354 1.00 96.38 100 ASP A O 1
ATOM 815 N N . LYS A 1 101 ? -10.886 -4.478 5.262 1.00 97.69 101 LYS A N 1
ATOM 816 C CA . LYS A 1 101 ? -9.591 -5.159 5.116 1.00 97.69 101 LYS A CA 1
ATOM 817 C C . LYS A 1 101 ? -8.576 -4.675 6.155 1.00 97.69 101 LYS A C 1
ATOM 819 O O . LYS A 1 101 ? -7.921 -5.494 6.797 1.00 97.69 101 LYS A O 1
ATOM 824 N N . LEU A 1 102 ? -8.468 -3.361 6.340 1.00 97.19 102 LEU A N 1
ATOM 825 C CA . LEU A 1 102 ? -7.558 -2.748 7.304 1.00 97.19 102 LEU A CA 1
ATOM 826 C C . LEU A 1 102 ? -8.020 -2.977 8.750 1.00 97.19 102 LEU A C 1
ATOM 828 O O . LEU A 1 102 ? -7.182 -3.222 9.609 1.00 97.19 102 LEU A O 1
ATOM 832 N N . SER A 1 103 ? -9.328 -2.996 9.026 1.00 96.44 103 SER A N 1
ATOM 833 C CA . SER A 1 103 ? -9.846 -3.333 10.363 1.00 96.44 103 SER A CA 1
ATOM 834 C C . SER A 1 103 ? -9.505 -4.776 10.745 1.00 96.44 103 SER A C 1
ATOM 836 O O . SER A 1 103 ? -9.081 -5.047 11.869 1.00 96.44 103 SER A O 1
ATOM 838 N N . ASN A 1 104 ? -9.621 -5.707 9.792 1.00 96.69 104 ASN A N 1
ATOM 839 C CA . ASN A 1 104 ? -9.207 -7.094 9.992 1.00 96.69 104 ASN A CA 1
ATOM 840 C C . ASN A 1 104 ? -7.691 -7.209 10.209 1.00 96.69 104 ASN A C 1
ATOM 842 O O . ASN A 1 104 ? -7.256 -7.953 11.089 1.00 96.69 104 ASN A O 1
ATOM 846 N N . LEU A 1 105 ? -6.886 -6.468 9.438 1.00 95.38 105 LEU A N 1
ATOM 847 C CA . LEU A 1 105 ? -5.438 -6.396 9.644 1.00 95.38 105 LEU A CA 1
ATOM 848 C C . LEU A 1 105 ? -5.116 -5.907 11.062 1.00 95.38 105 LEU A C 1
ATOM 850 O O . LEU A 1 105 ? -4.398 -6.596 11.780 1.00 95.38 105 LEU A O 1
ATOM 854 N N . LEU A 1 106 ? -5.690 -4.778 11.482 1.00 94.69 106 LEU A N 1
ATOM 855 C CA . LEU A 1 106 ? -5.469 -4.192 12.802 1.00 94.69 106 LEU A CA 1
ATOM 856 C C . LEU A 1 106 ? -5.817 -5.177 13.926 1.00 94.69 106 LEU A C 1
ATOM 858 O O . LEU A 1 106 ? -5.004 -5.410 14.814 1.00 94.69 106 LEU A O 1
ATOM 862 N N . SER A 1 107 ? -6.977 -5.836 13.846 1.00 93.50 107 SER A N 1
ATOM 863 C CA . SER A 1 107 ? -7.379 -6.847 14.834 1.00 93.50 107 SER A CA 1
ATOM 864 C C . SER A 1 107 ? -6.378 -8.008 14.934 1.00 93.50 107 SER A C 1
ATOM 866 O O . SER A 1 107 ? -6.044 -8.451 16.040 1.00 93.50 107 SER A O 1
ATOM 868 N N . ASN A 1 108 ? -5.850 -8.473 13.798 1.00 90.69 108 ASN A N 1
ATOM 869 C CA . ASN A 1 108 ? -4.825 -9.516 13.774 1.00 90.69 108 ASN A CA 1
ATOM 870 C C . ASN A 1 108 ? -3.508 -9.037 14.400 1.00 90.69 108 ASN A C 1
ATOM 872 O O . ASN A 1 108 ? -2.880 -9.795 15.140 1.00 90.69 108 ASN A O 1
ATOM 876 N N . LEU A 1 109 ? -3.101 -7.794 14.131 1.00 89.50 109 LEU A N 1
ATOM 877 C CA . LEU A 1 109 ? -1.883 -7.201 14.684 1.00 89.50 109 LEU A CA 1
ATOM 878 C C . LEU A 1 109 ? -1.974 -7.026 16.202 1.00 89.50 109 LEU A C 1
ATOM 880 O O . LEU A 1 109 ? -1.076 -7.480 16.908 1.00 89.50 109 LEU A O 1
ATOM 884 N N . CYS A 1 110 ? -3.076 -6.474 16.719 1.00 87.31 110 CYS A N 1
ATOM 885 C CA . CYS A 1 110 ? -3.295 -6.336 18.162 1.00 87.31 110 CYS A CA 1
ATOM 886 C C . CYS A 1 110 ? -3.209 -7.696 18.872 1.00 87.31 110 CYS A C 1
ATOM 888 O O . CYS A 1 110 ? -2.524 -7.828 19.884 1.00 87.31 110 CYS A O 1
ATOM 890 N N . THR A 1 111 ? -3.807 -8.738 18.283 1.00 86.56 111 THR A N 1
ATOM 891 C CA . THR A 1 111 ? -3.719 -10.108 18.814 1.00 86.56 111 THR A CA 1
ATOM 892 C C . THR A 1 111 ? -2.269 -10.612 18.867 1.00 86.56 111 THR A C 1
ATOM 894 O O . THR A 1 111 ? -1.879 -11.300 19.809 1.00 86.56 111 THR A O 1
ATOM 897 N N . GLN A 1 112 ? -1.439 -10.298 17.870 1.00 84.44 112 GLN A N 1
ATOM 898 C CA . GLN A 1 112 ? -0.031 -10.719 17.840 1.00 84.44 112 GLN A CA 1
ATOM 899 C C . GLN A 1 112 ? 0.834 -9.962 18.856 1.00 84.44 112 GLN A C 1
ATOM 901 O O . GLN A 1 112 ? 1.717 -10.565 19.476 1.00 84.44 112 GLN A O 1
ATOM 906 N N . VAL A 1 113 ? 0.559 -8.669 19.058 1.00 82.25 113 VAL A N 1
ATOM 907 C CA . VAL A 1 113 ? 1.216 -7.832 20.074 1.00 82.25 113 VAL A CA 1
ATOM 908 C C . VAL A 1 113 ? 0.902 -8.349 21.480 1.00 82.25 113 VAL A C 1
ATOM 910 O O . VAL A 1 113 ? 1.820 -8.568 22.268 1.00 82.25 113 VAL A O 1
ATOM 913 N N . GLU A 1 114 ? -0.366 -8.647 21.779 1.00 79.31 114 GLU A N 1
ATOM 914 C CA . GLU A 1 114 ? -0.788 -9.207 23.074 1.00 79.31 114 GLU A CA 1
ATOM 915 C C . GLU A 1 114 ? -0.134 -10.564 23.377 1.00 79.31 114 GLU A C 1
ATOM 917 O O . GLU A 1 114 ? 0.204 -10.862 24.524 1.00 79.31 114 GLU A O 1
ATOM 922 N N . ASN A 1 115 ? 0.109 -11.373 22.342 1.00 78.12 115 ASN A N 1
ATOM 923 C CA . ASN A 1 115 ? 0.807 -12.654 22.457 1.00 78.12 115 ASN A CA 1
ATOM 924 C C . ASN A 1 115 ? 2.344 -12.519 22.507 1.00 78.12 115 ASN A C 1
ATOM 926 O O . ASN A 1 115 ? 3.049 -13.531 22.501 1.00 78.12 115 ASN A O 1
ATOM 930 N N . ASN A 1 116 ? 2.865 -11.288 22.595 1.00 66.12 116 ASN A N 1
ATOM 931 C CA . ASN A 1 116 ? 4.280 -10.947 22.754 1.00 66.12 116 ASN A CA 1
ATOM 932 C C . ASN A 1 116 ? 5.178 -11.509 21.635 1.00 66.12 116 ASN A C 1
ATOM 934 O O . ASN A 1 116 ? 6.346 -11.836 21.860 1.00 66.12 116 ASN A O 1
ATOM 938 N N . GLN A 1 117 ? 4.618 -11.684 20.432 1.00 64.25 117 GLN A N 1
ATOM 939 C CA . GLN A 1 117 ? 5.306 -12.376 19.343 1.00 64.25 117 GLN A CA 1
ATOM 940 C C . GLN A 1 117 ? 6.286 -11.479 18.578 1.00 64.25 117 GLN A C 1
ATOM 942 O O . GLN A 1 117 ? 7.242 -12.019 18.027 1.00 64.25 117 GLN A O 1
ATOM 947 N N . TYR A 1 118 ? 6.129 -10.147 18.587 1.00 63.72 118 TYR A N 1
ATOM 948 C CA . TYR A 1 118 ? 6.997 -9.234 17.830 1.00 63.72 118 TYR A CA 1
ATOM 949 C C . TYR A 1 118 ? 6.981 -7.798 18.392 1.00 63.72 118 TYR A C 1
ATOM 951 O O . TYR A 1 118 ? 5.965 -7.118 18.303 1.00 63.72 118 TYR A O 1
ATOM 959 N N . CYS A 1 119 ? 8.123 -7.291 18.880 1.00 62.69 119 CYS A N 1
ATOM 960 C CA . CYS A 1 119 ? 8.286 -5.874 19.270 1.00 62.69 119 CYS A CA 1
ATOM 961 C C . CYS A 1 119 ? 8.327 -4.903 18.070 1.00 62.69 119 CYS A C 1
ATOM 963 O O . CYS A 1 119 ? 8.418 -3.696 18.252 1.00 62.69 119 CYS A O 1
ATOM 965 N N . GLU A 1 120 ? 8.329 -5.421 16.840 1.00 68.88 120 GLU A N 1
ATOM 966 C CA . GLU A 1 120 ? 8.463 -4.639 15.602 1.00 68.88 120 GLU A CA 1
ATOM 967 C C . GLU A 1 120 ? 7.105 -4.247 14.990 1.00 68.88 120 GLU A C 1
ATOM 969 O O . GLU A 1 120 ? 7.069 -3.633 13.927 1.00 68.88 120 GLU A O 1
ATOM 974 N N . LEU A 1 121 ? 5.985 -4.603 15.635 1.00 80.62 121 LEU A N 1
ATOM 975 C CA . LEU A 1 121 ? 4.637 -4.365 15.106 1.00 80.62 121 LEU A CA 1
ATOM 976 C C . LEU A 1 121 ? 4.030 -3.019 15.509 1.00 80.62 121 LEU A C 1
ATOM 978 O O . LEU A 1 121 ? 3.101 -2.587 14.834 1.00 80.62 121 LEU A O 1
ATOM 982 N N . ASP A 1 122 ? 4.550 -2.345 16.538 1.00 80.88 122 ASP A N 1
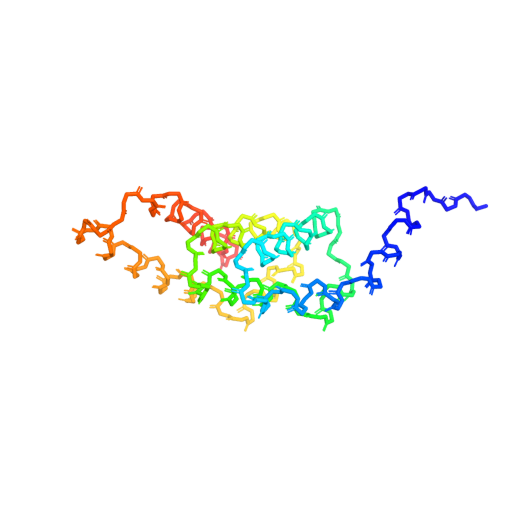ATOM 983 C CA . ASP A 1 122 ? 3.977 -1.087 17.047 1.00 80.88 122 ASP A CA 1
ATOM 984 C C . ASP A 1 122 ? 3.860 -0.035 15.934 1.00 80.88 122 ASP A C 1
ATOM 986 O O . ASP A 1 122 ? 2.796 0.533 15.708 1.00 80.88 122 ASP A O 1
ATOM 990 N N . GLY A 1 123 ? 4.921 0.125 15.135 1.00 84.88 123 GLY A N 1
ATOM 991 C CA . GLY A 1 123 ? 4.898 1.032 13.990 1.00 84.88 123 GLY A CA 1
ATOM 992 C C . GLY A 1 123 ? 3.885 0.626 12.918 1.00 84.88 123 GLY A C 1
ATOM 993 O O . GLY A 1 123 ? 3.292 1.489 12.287 1.00 84.88 123 GLY A O 1
ATOM 994 N N . LEU A 1 124 ? 3.637 -0.669 12.708 1.00 89.50 124 LEU A N 1
ATOM 995 C CA . LEU A 1 124 ? 2.641 -1.122 11.734 1.00 89.50 124 LEU A CA 1
ATOM 996 C C . LEU A 1 124 ? 1.207 -0.864 12.226 1.00 89.50 124 LEU A C 1
ATOM 998 O O . LEU A 1 124 ? 0.350 -0.487 11.426 1.00 89.50 124 LEU A O 1
ATOM 1002 N N . VAL A 1 125 ? 0.963 -1.057 13.526 1.00 92.81 125 VAL A N 1
ATOM 1003 C CA . VAL A 1 125 ? -0.320 -0.773 14.184 1.00 92.81 125 VAL A CA 1
ATOM 1004 C C . VAL A 1 125 ? -0.661 0.707 14.040 1.00 92.81 125 VAL A C 1
ATOM 1006 O O . VAL A 1 125 ? -1.705 1.018 13.468 1.00 92.81 125 VAL A O 1
ATOM 1009 N N . ASP A 1 126 ? 0.252 1.600 14.430 1.00 91.81 126 ASP A N 1
ATOM 1010 C CA . ASP A 1 126 ? 0.057 3.054 14.347 1.00 91.81 126 ASP A CA 1
ATOM 1011 C C . ASP A 1 126 ? -0.277 3.505 12.913 1.00 91.81 126 ASP A C 1
ATOM 1013 O O . ASP A 1 126 ? -1.197 4.288 12.665 1.00 91.81 126 ASP A O 1
ATOM 1017 N N . GLU A 1 127 ? 0.456 2.978 11.927 1.00 94.75 127 GLU A N 1
ATOM 1018 C CA . GLU A 1 127 ? 0.261 3.322 10.517 1.00 94.75 127 GLU A CA 1
ATOM 1019 C C . GLU A 1 127 ? -1.096 2.830 9.988 1.00 94.75 127 GLU A C 1
ATOM 1021 O O . GLU A 1 127 ? -1.712 3.504 9.155 1.00 94.75 127 GLU A O 1
ATOM 1026 N N . CYS A 1 128 ? -1.570 1.679 10.476 1.00 95.50 128 CYS A N 1
ATOM 1027 C CA . CYS A 1 128 ? -2.862 1.104 10.111 1.00 95.50 128 CYS A CA 1
ATOM 1028 C C . CYS A 1 128 ? -4.025 1.867 10.755 1.00 95.50 128 CYS A C 1
ATOM 1030 O O . CYS A 1 128 ? -5.010 2.154 10.074 1.00 95.50 128 CYS A O 1
ATOM 1032 N N . GLU A 1 129 ? -3.910 2.219 12.037 1.00 94.94 129 GLU A N 1
ATOM 1033 C CA . GLU A 1 129 ? -4.909 3.009 12.764 1.00 94.94 129 GLU A CA 1
ATOM 1034 C C . GLU A 1 129 ? -5.098 4.390 12.137 1.00 94.94 129 GLU A C 1
ATOM 1036 O O . GLU A 1 129 ? -6.229 4.803 11.870 1.00 94.94 129 GLU A O 1
ATOM 1041 N N . GLU A 1 130 ? -4.001 5.085 11.827 1.00 95.00 130 GLU A N 1
ATOM 1042 C CA . GLU A 1 130 ? -4.073 6.405 11.199 1.00 95.00 130 GLU A CA 1
ATOM 1043 C C . GLU A 1 130 ? -4.737 6.324 9.817 1.00 95.00 130 GLU A C 1
ATOM 1045 O O . GLU A 1 130 ? -5.624 7.121 9.504 1.00 95.00 130 GLU A O 1
ATOM 1050 N N . LEU A 1 131 ? -4.364 5.330 8.999 1.00 95.31 131 LEU A N 1
ATOM 1051 C CA . LEU A 1 131 ? -4.972 5.133 7.681 1.00 95.31 131 LEU A CA 1
ATOM 1052 C C . LEU A 1 131 ? -6.476 4.832 7.784 1.00 95.31 131 LEU A C 1
ATOM 1054 O O . LEU A 1 131 ? -7.262 5.355 6.993 1.00 95.31 131 LEU A O 1
ATOM 1058 N N . LEU A 1 132 ? -6.879 4.015 8.760 1.00 95.12 132 LEU A N 1
ATOM 1059 C CA . LEU A 1 132 ? -8.284 3.720 9.041 1.00 95.12 132 LEU A CA 1
ATOM 1060 C C . LEU A 1 132 ? -9.061 4.977 9.439 1.00 95.12 132 LEU A C 1
ATOM 1062 O O . LEU A 1 132 ? -10.134 5.213 8.885 1.00 95.12 132 LEU A O 1
ATOM 1066 N N . SER A 1 133 ? -8.516 5.807 10.336 1.00 93.88 133 SER A N 1
ATOM 1067 C CA . SER A 1 133 ? -9.159 7.066 10.744 1.00 93.88 133 SER A CA 1
ATOM 1068 C C . SER A 1 133 ? -9.393 7.978 9.541 1.00 93.88 133 SER A C 1
ATOM 1070 O O . SER A 1 133 ? -10.505 8.461 9.332 1.00 93.88 133 SER A O 1
ATOM 1072 N N . MET A 1 134 ? -8.383 8.124 8.675 1.00 93.50 134 MET A N 1
ATOM 1073 C CA . MET A 1 134 ? -8.484 8.935 7.457 1.00 93.50 134 MET A CA 1
ATOM 1074 C C . MET A 1 134 ? -9.573 8.452 6.487 1.00 93.50 134 MET A C 1
ATOM 1076 O O . MET A 1 134 ? -10.166 9.273 5.789 1.00 93.50 134 MET A O 1
ATOM 1080 N N . LEU A 1 135 ? -9.820 7.140 6.412 1.00 90.81 135 LEU A N 1
ATOM 1081 C CA . LEU A 1 135 ? -10.871 6.562 5.568 1.00 90.81 135 LEU A CA 1
ATOM 1082 C C . LEU A 1 135 ? -12.268 6.709 6.190 1.00 90.81 135 LEU A C 1
ATOM 1084 O O . LEU A 1 135 ? -13.236 6.915 5.461 1.00 90.81 135 LEU A O 1
ATOM 1088 N N . ILE A 1 136 ? -12.381 6.597 7.518 1.00 87.94 136 ILE A N 1
ATOM 1089 C CA . ILE A 1 136 ? -13.661 6.629 8.244 1.00 87.94 136 ILE A CA 1
ATOM 1090 C C . ILE A 1 136 ? -14.191 8.056 8.405 1.00 87.94 136 ILE A C 1
ATOM 1092 O O . ILE A 1 136 ? -15.382 8.277 8.193 1.00 87.94 136 ILE A O 1
ATOM 1096 N N . GLU A 1 137 ? -13.330 9.025 8.732 1.00 78.88 137 GLU A N 1
ATOM 1097 C CA . GLU A 1 137 ? -13.705 10.437 8.942 1.00 78.88 137 GLU A CA 1
ATOM 1098 C C . GLU A 1 137 ? -14.369 11.091 7.721 1.00 78.88 137 GLU A C 1
ATOM 1100 O O . GLU A 1 137 ? -14.938 12.172 7.827 1.00 78.88 137 GLU A O 1
ATOM 1105 N N . GLN A 1 138 ? -14.306 10.447 6.556 1.00 61.06 138 GLN A N 1
ATOM 1106 C CA . GLN A 1 138 ? -14.867 10.963 5.308 1.00 61.06 138 GLN A CA 1
ATOM 1107 C C . GLN A 1 138 ? -16.159 10.262 4.877 1.00 61.06 138 GLN A C 1
ATOM 1109 O O . GLN A 1 138 ? -16.753 10.639 3.871 1.00 61.06 138 GLN A O 1
ATOM 1114 N N . CYS A 1 139 ? -16.620 9.272 5.646 1.00 52.09 139 CYS A N 1
ATOM 1115 C CA . CYS A 1 139 ? -17.918 8.619 5.460 1.00 52.09 139 CYS A CA 1
ATOM 1116 C C . CYS A 1 139 ? -19.049 9.268 6.290 1.00 52.09 139 CYS A C 1
ATOM 1118 O O . CYS A 1 139 ? -20.190 8.807 6.214 1.00 52.09 139 CYS A O 1
ATOM 1120 N N . THR A 1 140 ? -18.743 10.301 7.086 1.00 45.06 140 THR A N 1
ATOM 1121 C CA . THR A 1 140 ? -19.677 11.076 7.933 1.00 45.06 140 THR A CA 1
ATOM 1122 C C . THR A 1 140 ? -19.847 12.499 7.435 1.00 45.06 140 THR A C 1
ATOM 1124 O O . THR A 1 140 ? -21.005 12.972 7.413 1.00 45.06 140 THR A O 1
#

Secondary structure (DSSP, 8-state):
----HHHHHHHHHHHHHHHHHHHTT-SSHHHHHHHHHHHHHHHHH---HHHHHTTHHHHHHHHHHH-SSHHHHHHHHHHHHHHTTSHHHHHHHHHTTHHHHHHHHHHHHHHHHHTT--TT-HHHHHHHHHHHHHHHTT--

Organism: NCBI:txid392030

Foldseek 3Di:
DPPDPVNVVLVVVLVCLVVLLVQCPDPDLVSVQVSLVSLLVSLLVPPDPSCVVSVVLLSLLCQLLDPPDLSSNLSSLVSLVSNLVDPVSLVSCVVNVSLVSLVVSLVVLVVCVVVVNDPPCPSSNVSSVVSNCSNVVVVD

Radius of gyration: 15.7 Å; 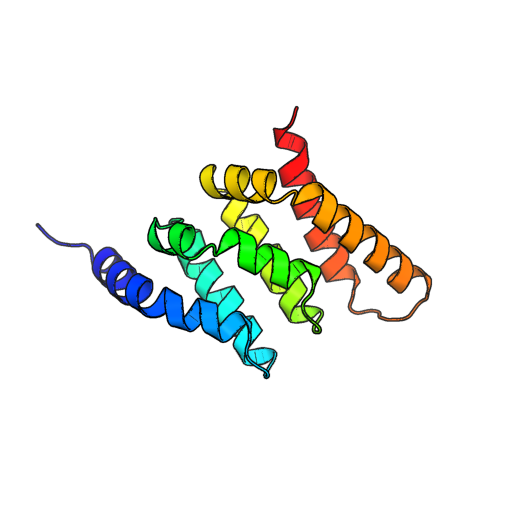chains: 1; bounding box: 34×39×48 Å

InterPro domains:
  IPR011989 Armadillo-like helical [G3DSA:1.25.10.10] (1-138)
  IPR015155 PLAA family ubiquitin binding domain [PS51394] (1-34)
  IPR016024 Armadillo-type fold [SSF48371] (10-111)
  IPR021133 HEAT, type 2 [PS50077] (16-54)

Sequence (140 aa):
NFISTNEILYEYVDELTPFLVQALNDTISKIRSHAVNTLGFLARYRLSERLIELKVPEKLLDVACHDTHVTVQEFALRVLKQMLKHEQAKEILQECNATDKLSNLLSNLCTQVENNQYCELDGLVDECEELLSMLIEQCT

pLDDT: mean 88.69, std 12.88, range [45.06, 98.56]